Protein AF-A0A354PF46-F1 (afdb_monomer_lite)

Structure (mmCIF, N/CA/C/O backbone):
data_AF-A0A354PF46-F1
#
_entry.id   AF-A0A354PF46-F1
#
loop_
_atom_site.group_PDB
_atom_site.id
_atom_site.type_symbol
_atom_site.label_atom_id
_atom_site.label_alt_id
_atom_site.label_comp_id
_atom_site.label_asym_id
_atom_site.label_entity_id
_atom_site.label_seq_id
_atom_site.pdbx_PDB_ins_code
_atom_site.Cartn_x
_atom_site.Cartn_y
_atom_site.Cartn_z
_atom_site.occupancy
_atom_site.B_iso_or_equiv
_atom_site.auth_seq_id
_atom_site.auth_comp_id
_atom_site.auth_asym_id
_atom_site.auth_atom_id
_atom_site.pdbx_PDB_model_num
ATOM 1 N N . ILE A 1 1 ? -14.383 -5.795 1.150 1.00 62.50 1 ILE A N 1
ATOM 2 C CA . ILE A 1 1 ? -13.633 -5.161 0.032 1.00 62.50 1 ILE A CA 1
ATOM 3 C C . ILE A 1 1 ? -13.837 -6.029 -1.211 1.00 62.50 1 ILE A C 1
ATOM 5 O O . ILE A 1 1 ? -13.994 -7.232 -1.013 1.00 62.50 1 ILE A O 1
ATOM 9 N N . PRO A 1 2 ? -13.935 -5.465 -2.433 1.00 74.88 2 PRO A N 1
ATOM 10 C CA . PRO A 1 2 ? -13.954 -6.249 -3.673 1.00 74.88 2 PRO A CA 1
ATOM 11 C C . PRO A 1 2 ? -12.762 -7.206 -3.740 1.00 74.88 2 PRO A C 1
ATOM 13 O O . PRO A 1 2 ? -11.753 -6.952 -3.087 1.00 74.88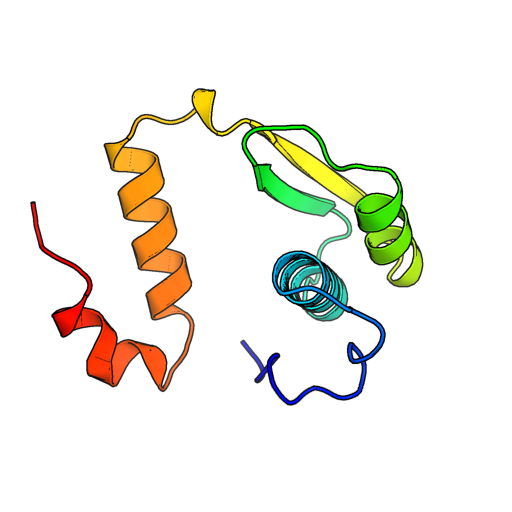 2 PRO A O 1
ATOM 16 N N . ASP A 1 3 ? -12.862 -8.282 -4.514 1.00 84.56 3 ASP A N 1
ATOM 17 C CA . ASP A 1 3 ? -11.689 -9.115 -4.752 1.00 84.56 3 ASP A CA 1
ATOM 18 C C . ASP A 1 3 ? -10.623 -8.299 -5.494 1.00 84.56 3 ASP A C 1
ATOM 20 O O . ASP A 1 3 ? -10.886 -7.703 -6.541 1.00 84.56 3 ASP A O 1
ATOM 24 N N . ILE A 1 4 ? -9.437 -8.217 -4.898 1.00 88.19 4 ILE A N 1
ATOM 25 C CA . ILE A 1 4 ? -8.298 -7.474 -5.431 1.00 88.19 4 ILE A CA 1
ATOM 26 C C . ILE A 1 4 ? -7.328 -8.408 -6.158 1.00 88.19 4 ILE A C 1
ATOM 28 O O . ILE A 1 4 ? -6.516 -7.934 -6.949 1.00 88.19 4 ILE A O 1
ATOM 32 N N . TRP A 1 5 ? -7.405 -9.719 -5.928 1.00 88.81 5 TRP A N 1
ATOM 33 C CA . TRP A 1 5 ? -6.461 -10.708 -6.446 1.00 88.81 5 TRP A CA 1
ATOM 34 C C . TRP A 1 5 ? -6.695 -11.005 -7.922 1.00 88.81 5 TRP A C 1
ATOM 36 O O . TRP A 1 5 ? -5.731 -11.033 -8.674 1.00 88.81 5 TRP A O 1
ATOM 46 N N . ASP A 1 6 ? -7.956 -11.037 -8.353 1.00 89.62 6 ASP A N 1
ATOM 47 C CA . ASP A 1 6 ? -8.333 -11.274 -9.757 1.00 89.62 6 ASP A CA 1
ATOM 48 C C . ASP A 1 6 ? -8.727 -9.988 -10.511 1.00 8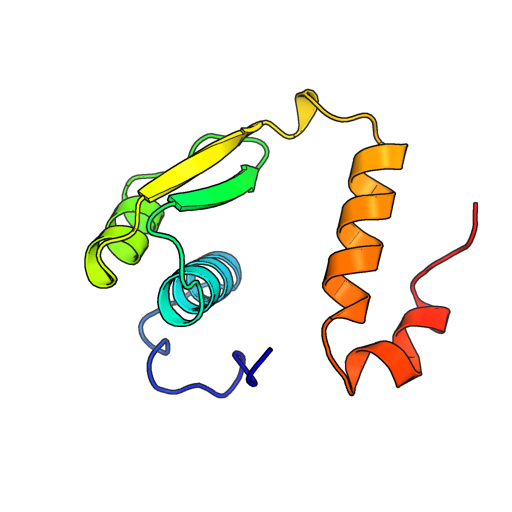9.62 6 ASP A C 1
ATOM 50 O O . ASP A 1 6 ? -9.195 -9.999 -11.654 1.00 89.62 6 ASP A O 1
ATOM 54 N N . ASN A 1 7 ? -8.555 -8.827 -9.874 1.00 91.50 7 ASN A N 1
ATOM 55 C CA . ASN A 1 7 ? -8.946 -7.548 -10.456 1.00 91.50 7 ASN A CA 1
ATOM 56 C C . ASN A 1 7 ? -7.991 -7.079 -11.566 1.00 91.50 7 ASN A C 1
ATOM 58 O O . ASN A 1 7 ? -6.966 -6.447 -11.303 1.00 91.50 7 ASN A O 1
ATOM 62 N N . ARG A 1 8 ? -8.413 -7.261 -12.820 1.00 94.12 8 ARG A N 1
ATOM 63 C CA . ARG A 1 8 ? -7.633 -6.877 -14.009 1.00 94.12 8 ARG A CA 1
ATOM 64 C C . ARG A 1 8 ? -7.235 -5.401 -14.089 1.00 94.12 8 ARG A C 1
ATOM 66 O O . ARG A 1 8 ? -6.278 -5.044 -14.772 1.00 94.12 8 ARG A O 1
ATOM 73 N N . LYS A 1 9 ? -7.941 -4.500 -13.391 1.00 93.75 9 LYS A N 1
ATOM 74 C CA . LYS A 1 9 ? -7.625 -3.057 -13.409 1.00 93.75 9 LYS A CA 1
ATOM 75 C C . LYS A 1 9 ? -6.276 -2.735 -12.762 1.00 93.75 9 LYS A C 1
ATOM 77 O O . LYS A 1 9 ? -5.759 -1.639 -12.982 1.00 93.75 9 LYS A O 1
ATOM 82 N N . ILE A 1 10 ? -5.729 -3.654 -11.964 1.00 95.25 10 ILE A N 1
ATOM 83 C CA . ILE A 1 10 ? -4.469 -3.480 -11.235 1.00 95.25 10 ILE A CA 1
ATOM 84 C C . ILE A 1 10 ? -3.386 -4.494 -11.632 1.00 95.25 10 ILE A C 1
ATOM 86 O O . ILE A 1 10 ? -2.375 -4.583 -10.948 1.00 95.25 10 ILE A O 1
ATOM 90 N N . ASP A 1 11 ? -3.527 -5.176 -12.774 1.00 95.88 11 ASP A N 1
ATOM 91 C CA . ASP A 1 11 ? -2.540 -6.161 -13.268 1.00 95.88 11 ASP A CA 1
ATOM 92 C C . ASP A 1 11 ? -1.201 -5.552 -13.704 1.00 95.88 11 ASP A C 1
ATOM 94 O O . ASP A 1 11 ? -0.236 -6.262 -13.956 1.00 95.88 11 ASP A O 1
ATOM 98 N N . PHE A 1 12 ? -1.109 -4.223 -13.764 1.00 95.50 12 PHE A N 1
ATOM 99 C CA . PHE A 1 12 ? 0.174 -3.544 -13.941 1.00 95.50 12 PHE A CA 1
ATOM 100 C C . PHE A 1 12 ? 1.077 -3.637 -12.699 1.00 95.50 12 PHE A C 1
ATOM 102 O O . PHE A 1 12 ? 2.247 -3.274 -12.785 1.00 95.50 12 PHE A O 1
ATOM 109 N N . ALA A 1 13 ? 0.529 -4.018 -11.540 1.00 96.00 13 ALA A N 1
ATOM 110 C CA . ALA A 1 13 ? 1.303 -4.252 -10.332 1.00 96.00 13 ALA A CA 1
ATOM 111 C C . ALA A 1 13 ? 2.054 -5.581 -10.451 1.00 96.00 13 ALA A C 1
ATOM 113 O O . ALA A 1 13 ? 1.457 -6.613 -10.746 1.00 96.00 13 ALA A O 1
ATOM 114 N N . THR A 1 14 ? 3.357 -5.544 -10.198 1.00 94.06 14 THR A N 1
ATOM 115 C CA . THR A 1 14 ? 4.256 -6.691 -10.392 1.00 94.06 14 THR A CA 1
ATOM 116 C C . THR A 1 14 ? 4.584 -7.420 -9.095 1.00 94.06 14 THR A C 1
ATOM 118 O O . THR A 1 14 ? 4.996 -8.577 -9.128 1.00 94.06 14 THR A O 1
ATOM 121 N N . THR A 1 15 ? 4.364 -6.767 -7.951 1.00 95.44 15 THR A N 1
ATOM 122 C CA . THR A 1 15 ? 4.567 -7.349 -6.620 1.00 95.44 15 THR A CA 1
ATOM 123 C C . THR A 1 15 ? 3.286 -7.336 -5.791 1.00 95.44 15 THR A C 1
ATOM 125 O O . THR A 1 15 ? 2.321 -6.622 -6.091 1.00 95.44 15 THR A O 1
ATOM 128 N N . LEU A 1 16 ? 3.289 -8.115 -4.707 1.00 92.81 16 LEU A N 1
ATOM 129 C CA . LEU A 1 16 ? 2.193 -8.156 -3.743 1.00 92.81 16 LEU A CA 1
ATOM 130 C C . LEU A 1 16 ? 1.911 -6.763 -3.160 1.00 92.81 16 LEU A C 1
ATOM 132 O O . LEU A 1 16 ? 0.765 -6.321 -3.111 1.00 92.81 16 LEU A O 1
ATOM 136 N N . GLU A 1 17 ? 2.964 -6.054 -2.761 1.00 93.19 17 GLU A N 1
ATOM 137 C CA . GLU A 1 17 ? 2.901 -4.717 -2.172 1.00 93.19 17 GLU A CA 1
ATOM 138 C C . GLU A 1 17 ? 2.330 -3.710 -3.169 1.00 93.19 17 GLU A C 1
ATOM 140 O O . GLU A 1 17 ? 1.436 -2.935 -2.830 1.00 93.19 17 GLU A O 1
ATOM 145 N N . GLU A 1 18 ? 2.796 -3.745 -4.422 1.00 95.88 18 GLU A N 1
ATOM 146 C CA . GLU A 1 18 ? 2.269 -2.891 -5.484 1.00 95.88 18 GLU A CA 1
ATOM 147 C C . GLU A 1 18 ? 0.779 -3.144 -5.720 1.00 95.88 18 GLU A C 1
ATOM 149 O O . GLU A 1 18 ? 0.014 -2.188 -5.879 1.00 95.88 18 GLU A O 1
ATOM 154 N N . ARG A 1 19 ? 0.349 -4.414 -5.691 1.00 96.12 19 ARG A N 1
ATOM 155 C CA . ARG A 1 19 ? -1.054 -4.789 -5.888 1.00 96.12 19 ARG A CA 1
ATOM 156 C C . ARG A 1 19 ? -1.919 -4.307 -4.730 1.00 96.12 19 ARG A C 1
ATOM 158 O O . ARG A 1 19 ? -2.976 -3.724 -4.970 1.00 96.12 19 ARG A O 1
ATOM 165 N N . LEU A 1 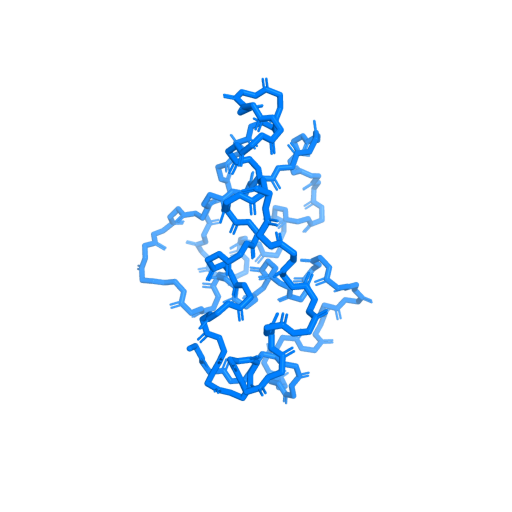20 ? -1.452 -4.461 -3.490 1.00 93.50 20 LEU A N 1
ATOM 166 C CA . LEU A 1 20 ? -2.128 -3.940 -2.298 1.00 93.50 20 LEU A CA 1
ATOM 167 C C . LEU A 1 20 ? -2.254 -2.411 -2.340 1.00 93.50 20 LEU A C 1
ATOM 169 O O . LEU A 1 20 ? -3.335 -1.875 -2.092 1.00 93.50 20 LEU A O 1
ATOM 173 N N . ILE A 1 21 ? -1.188 -1.702 -2.716 1.00 95.69 21 ILE A N 1
ATOM 174 C CA . ILE A 1 21 ? -1.198 -0.239 -2.843 1.00 95.69 21 ILE A CA 1
ATOM 175 C C . ILE A 1 21 ? -2.156 0.200 -3.952 1.00 95.69 21 ILE A C 1
ATOM 177 O O . ILE A 1 21 ? -2.961 1.110 -3.744 1.00 95.69 21 ILE A O 1
ATOM 181 N N . ALA A 1 22 ? -2.105 -0.444 -5.120 1.00 96.75 22 ALA A N 1
ATOM 182 C CA . ALA A 1 22 ? -2.993 -0.143 -6.236 1.00 96.75 22 ALA A CA 1
ATOM 183 C C . ALA A 1 22 ? -4.461 -0.388 -5.865 1.00 96.75 22 ALA A C 1
ATOM 185 O O . ALA A 1 22 ? -5.310 0.461 -6.136 1.00 96.75 22 ALA A O 1
ATOM 186 N N . ALA A 1 23 ? -4.757 -1.498 -5.189 1.00 94.69 23 ALA A N 1
ATOM 187 C CA . ALA A 1 23 ? -6.091 -1.820 -4.705 1.00 94.69 23 ALA A CA 1
ATOM 188 C C . ALA A 1 23 ? -6.601 -0.804 -3.673 1.00 94.69 23 ALA A C 1
ATOM 190 O O . ALA A 1 23 ? -7.726 -0.312 -3.7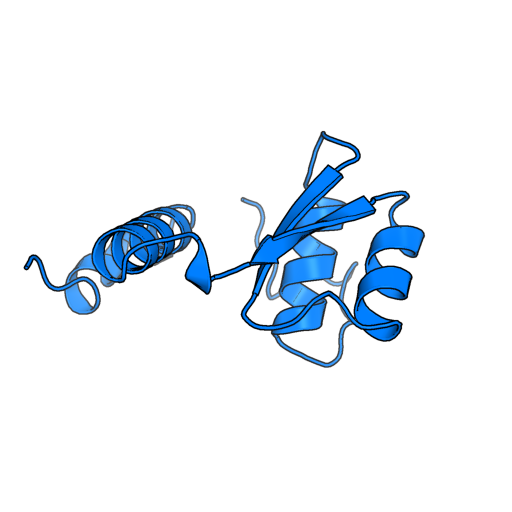95 1.00 94.69 23 ALA A O 1
ATOM 191 N N . ALA A 1 24 ? -5.770 -0.441 -2.690 1.00 93.75 24 ALA A N 1
ATOM 192 C CA . ALA A 1 24 ? -6.100 0.588 -1.708 1.00 93.75 24 ALA A CA 1
ATOM 193 C C . ALA A 1 24 ? -6.400 1.927 -2.397 1.00 93.75 24 ALA A C 1
ATOM 195 O O . ALA A 1 24 ? -7.400 2.577 -2.094 1.00 93.75 24 ALA A O 1
ATOM 196 N N . CYS A 1 25 ? -5.589 2.310 -3.385 1.00 95.81 25 CYS A N 1
ATOM 197 C CA . CYS A 1 25 ? -5.801 3.529 -4.155 1.00 95.81 25 CYS A CA 1
ATOM 198 C C . CYS A 1 25 ? -7.079 3.486 -5.008 1.00 95.81 25 CYS A C 1
ATOM 200 O O . CYS A 1 25 ? -7.798 4.483 -5.072 1.00 95.81 25 CYS A O 1
ATOM 202 N N . LEU A 1 26 ? -7.372 2.348 -5.643 1.00 95.38 26 LEU A N 1
ATOM 203 C CA . LEU A 1 26 ? -8.545 2.155 -6.497 1.00 95.38 26 LEU A CA 1
ATOM 204 C C . LEU A 1 26 ? -9.857 2.200 -5.701 1.00 95.38 26 LEU A C 1
ATOM 206 O O . LEU A 1 26 ? -10.849 2.744 -6.184 1.00 95.38 26 LEU A O 1
ATOM 210 N N . HIS A 1 27 ? -9.875 1.616 -4.502 1.00 92.12 27 HIS A N 1
ATOM 211 C CA . HIS A 1 27 ? -11.100 1.441 -3.717 1.00 92.12 27 HIS A CA 1
ATOM 212 C C . HIS A 1 27 ? -11.294 2.482 -2.611 1.00 92.12 27 HIS A C 1
ATOM 214 O O . HIS A 1 27 ? -12.402 2.610 -2.084 1.00 92.12 27 HIS A O 1
ATOM 220 N N . SER A 1 28 ? -10.257 3.240 -2.250 1.00 90.94 28 SER A N 1
ATOM 221 C CA . SER A 1 28 ? -10.382 4.283 -1.235 1.00 90.94 28 SER A CA 1
ATOM 222 C C . SER A 1 28 ? -11.215 5.463 -1.728 1.00 90.94 28 SER A C 1
ATOM 224 O O . SER A 1 28 ? -10.998 6.011 -2.814 1.00 90.94 28 SER A O 1
ATOM 226 N N . ARG A 1 29 ? -12.130 5.918 -0.869 1.00 91.38 29 ARG A N 1
ATOM 227 C CA . ARG A 1 29 ? -12.909 7.145 -1.079 1.00 91.38 29 ARG A CA 1
ATOM 228 C C . ARG A 1 29 ? -12.066 8.399 -0.842 1.00 91.38 29 ARG A C 1
ATOM 230 O O . ARG A 1 29 ? -12.208 9.374 -1.570 1.00 91.38 29 ARG A O 1
ATOM 237 N N . GLY A 1 30 ? -11.163 8.361 0.138 1.00 93.81 30 GLY A N 1
ATOM 238 C CA . GLY A 1 30 ? -10.318 9.497 0.509 1.00 93.81 30 GLY A CA 1
ATOM 239 C C . GLY A 1 30 ? -9.120 9.686 -0.430 1.00 93.81 30 GLY A C 1
ATOM 240 O O . GLY A 1 30 ? -8.684 8.728 -1.074 1.00 93.81 30 GLY A O 1
ATOM 241 N N . PRO A 1 31 ? -8.563 10.905 -0.533 1.00 96.38 31 PRO A N 1
ATOM 242 C CA . PRO A 1 31 ? -7.373 11.173 -1.346 1.00 96.38 31 PRO A CA 1
ATOM 243 C C . PRO A 1 31 ? -6.084 10.635 -0.709 1.00 96.38 31 PRO A C 1
ATOM 245 O O . PRO A 1 31 ? -5.105 10.393 -1.411 1.00 96.38 31 PRO A O 1
ATOM 248 N N . GLN A 1 32 ? -6.077 10.441 0.608 1.00 97.44 32 GLN A N 1
ATOM 249 C CA . GLN A 1 32 ? -4.925 9.978 1.374 1.00 97.44 32 GLN A CA 1
ATOM 250 C C . GLN A 1 32 ? -5.058 8.491 1.702 1.00 97.44 32 GLN A C 1
ATOM 252 O O . GLN A 1 32 ? -6.133 8.023 2.078 1.00 97.44 32 GLN A O 1
ATOM 257 N N . ILE A 1 33 ? -3.956 7.760 1.563 1.00 95.94 33 ILE A N 1
ATOM 258 C CA . ILE A 1 33 ? -3.835 6.342 1.898 1.00 95.94 33 ILE A CA 1
ATOM 259 C C . ILE A 1 33 ? -2.745 6.221 2.954 1.00 95.94 33 ILE A C 1
ATOM 261 O O . ILE A 1 33 ? -1.580 6.503 2.671 1.00 95.94 33 ILE A O 1
ATOM 265 N N . ALA A 1 34 ? -3.120 5.814 4.164 1.00 93.88 34 ALA A N 1
ATOM 266 C CA . ALA A 1 34 ? -2.149 5.467 5.190 1.00 93.88 34 ALA A CA 1
ATOM 267 C C . ALA A 1 34 ? -1.404 4.195 4.766 1.00 93.88 34 ALA A C 1
ATOM 269 O O . ALA A 1 34 ? -2.026 3.188 4.425 1.00 93.88 34 ALA A O 1
ATOM 270 N N . LEU A 1 35 ? -0.077 4.256 4.773 1.00 93.94 35 LEU A N 1
ATOM 271 C CA . LEU A 1 35 ? 0.800 3.144 4.449 1.00 93.94 35 LEU A CA 1
ATOM 272 C C . LEU A 1 35 ? 1.684 2.856 5.658 1.00 93.94 35 LEU A C 1
ATOM 274 O O . LEU A 1 35 ? 2.629 3.599 5.926 1.00 93.94 35 LEU A O 1
ATOM 278 N N . LEU A 1 36 ? 1.359 1.777 6.367 1.00 91.94 36 LEU A N 1
ATOM 279 C CA . LEU A 1 36 ? 2.176 1.260 7.454 1.00 91.94 36 LEU A CA 1
ATOM 280 C C . LEU A 1 36 ? 3.356 0.476 6.871 1.00 91.94 36 LEU A C 1
ATOM 282 O O . LEU A 1 36 ? 3.155 -0.558 6.235 1.00 91.94 36 LEU A O 1
ATOM 286 N N . SER A 1 37 ? 4.576 0.968 7.068 1.00 90.75 37 SER A N 1
ATOM 287 C CA . SER A 1 37 ? 5.793 0.308 6.580 1.00 90.75 37 SER A CA 1
ATOM 288 C C . SER A 1 37 ? 7.016 0.682 7.416 1.00 90.75 37 SER A C 1
ATOM 290 O O . SER A 1 37 ? 7.056 1.735 8.056 1.00 90.75 37 SER A O 1
ATOM 292 N N . SER A 1 38 ? 8.041 -0.174 7.402 1.00 90.94 38 SER A N 1
ATOM 293 C CA . SER A 1 38 ? 9.320 0.086 8.081 1.00 90.94 38 SER A CA 1
ATOM 294 C C . SER A 1 38 ? 10.078 1.271 7.474 1.00 90.94 38 SER A C 1
ATOM 296 O 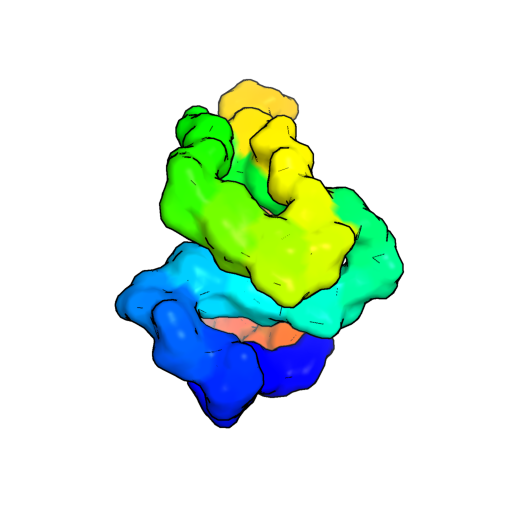O . SER A 1 38 ? 10.694 2.047 8.197 1.00 90.94 38 SER A O 1
ATOM 298 N N . LEU A 1 39 ? 9.992 1.440 6.153 1.00 92.62 39 LEU A N 1
ATOM 299 C CA . LEU A 1 39 ? 10.631 2.515 5.396 1.00 92.62 39 LEU A CA 1
ATOM 300 C C . LEU A 1 39 ? 9.593 3.359 4.644 1.00 92.62 39 LEU A C 1
ATOM 302 O O . LEU A 1 39 ? 8.532 2.837 4.285 1.00 92.62 39 LEU A O 1
ATOM 306 N N . PRO A 1 40 ? 9.883 4.645 4.373 1.00 93.38 40 PRO A N 1
ATOM 307 C CA . PRO A 1 40 ? 8.988 5.508 3.609 1.00 93.38 40 PRO A CA 1
ATOM 308 C C . PRO A 1 40 ? 8.786 5.010 2.166 1.00 93.38 40 PRO A C 1
ATOM 310 O O . PRO A 1 40 ? 9.670 4.363 1.597 1.00 93.38 40 PRO A O 1
ATOM 313 N N . PRO A 1 41 ? 7.646 5.335 1.521 1.00 94.12 41 PRO A N 1
ATOM 314 C CA . PRO A 1 41 ? 7.320 4.838 0.191 1.00 94.12 41 PRO A CA 1
ATOM 315 C C . PRO A 1 41 ? 8.299 5.337 -0.878 1.00 94.12 41 PRO A C 1
ATOM 317 O O . PRO A 1 41 ? 8.435 6.540 -1.148 1.00 94.12 41 PRO A O 1
ATOM 320 N N . GLY A 1 42 ? 8.921 4.379 -1.565 1.00 95.31 42 GLY A N 1
ATOM 321 C CA . GLY A 1 42 ? 9.802 4.627 -2.701 1.00 95.31 42 GLY A CA 1
ATOM 322 C C . GLY A 1 42 ? 9.101 5.286 -3.897 1.00 95.31 42 GLY A C 1
ATOM 323 O O . GLY A 1 42 ? 7.881 5.475 -3.942 1.00 95.31 42 GLY A O 1
ATOM 324 N N . ALA A 1 43 ? 9.887 5.659 -4.910 1.00 95.75 43 ALA A N 1
ATOM 325 C CA . ALA A 1 43 ? 9.371 6.331 -6.106 1.00 95.75 43 ALA A CA 1
ATOM 326 C C . ALA A 1 43 ? 8.360 5.474 -6.893 1.00 95.75 43 ALA A C 1
ATOM 328 O O . ALA A 1 43 ? 7.389 6.024 -7.417 1.00 95.75 43 ALA A O 1
ATOM 329 N N . ALA A 1 44 ? 8.558 4.151 -6.942 1.00 94.75 44 ALA A N 1
ATOM 330 C CA . ALA A 1 44 ? 7.656 3.209 -7.607 1.00 94.75 44 ALA A CA 1
ATOM 331 C C . ALA A 1 44 ? 6.245 3.248 -6.994 1.00 94.75 44 ALA A C 1
ATOM 333 O O . ALA A 1 44 ? 5.272 3.537 -7.688 1.00 94.75 44 ALA A O 1
ATOM 334 N N . TRP A 1 45 ? 6.141 3.103 -5.672 1.00 96.88 45 TRP A N 1
ATOM 335 C CA . TRP A 1 45 ? 4.865 3.140 -4.951 1.00 96.88 45 TRP A CA 1
ATOM 336 C C . TRP A 1 45 ? 4.164 4.494 -5.070 1.00 96.88 45 TRP A C 1
ATOM 338 O O . TRP A 1 45 ? 2.959 4.567 -5.317 1.00 96.88 45 TRP A O 1
ATOM 348 N N . ARG A 1 46 ? 4.925 5.594 -4.995 1.00 96.88 46 ARG A N 1
ATOM 349 C CA . ARG A 1 46 ? 4.377 6.937 -5.239 1.00 96.88 46 ARG A CA 1
ATOM 350 C C . ARG A 1 46 ? 3.847 7.094 -6.667 1.00 96.88 46 ARG A C 1
ATOM 352 O O . ARG A 1 46 ? 2.846 7.777 -6.862 1.00 96.88 46 ARG A O 1
ATOM 359 N N . ARG A 1 47 ? 4.471 6.463 -7.668 1.00 97.19 47 ARG A N 1
ATOM 360 C CA . ARG A 1 47 ? 3.983 6.468 -9.059 1.00 97.19 47 ARG A CA 1
ATOM 361 C C . ARG A 1 47 ? 2.646 5.734 -9.190 1.00 97.19 47 ARG A C 1
ATOM 363 O O . ARG A 1 47 ? 1.760 6.245 -9.871 1.00 97.19 47 ARG A O 1
ATOM 370 N N . ILE A 1 48 ? 2.478 4.610 -8.493 1.00 97.56 48 ILE A N 1
ATOM 371 C CA . ILE A 1 48 ? 1.200 3.883 -8.434 1.00 97.56 48 ILE A CA 1
ATOM 372 C C . ILE A 1 48 ? 0.107 4.783 -7.853 1.00 97.56 48 ILE A C 1
ATOM 374 O O . ILE A 1 48 ? -0.929 4.970 -8.485 1.00 97.56 48 ILE A O 1
ATOM 378 N N . ALA A 1 49 ? 0.349 5.413 -6.701 1.00 97.56 49 ALA A N 1
ATOM 379 C CA . ALA A 1 49 ? -0.640 6.287 -6.068 1.00 97.56 49 ALA A CA 1
ATOM 380 C C . ALA A 1 49 ? -1.044 7.478 -6.958 1.00 97.56 49 ALA A C 1
ATOM 382 O O . ALA A 1 49 ? -2.230 7.798 -7.079 1.00 97.56 49 ALA A O 1
ATOM 383 N N . ARG A 1 50 ? -0.078 8.080 -7.670 1.00 97.31 50 ARG A N 1
ATOM 384 C CA . ARG A 1 50 ? -0.343 9.164 -8.633 1.00 97.31 50 ARG A CA 1
ATOM 385 C C . ARG A 1 50 ? -1.279 8.740 -9.764 1.00 97.31 50 ARG A C 1
ATOM 387 O O . ARG A 1 50 ? -2.119 9.546 -10.155 1.00 97.31 50 ARG A O 1
ATOM 394 N N . ARG A 1 51 ? -1.202 7.491 -10.247 1.00 96.69 51 ARG A N 1
ATOM 395 C CA . ARG A 1 51 ? -2.116 6.961 -11.281 1.00 96.69 51 ARG A CA 1
ATOM 396 C C . ARG A 1 51 ? -3.588 7.071 -10.866 1.00 96.69 51 ARG A C 1
ATOM 398 O O . ARG A 1 51 ? -4.446 7.277 -11.716 1.00 96.69 51 ARG A O 1
ATOM 405 N N . PHE A 1 52 ? -3.867 6.985 -9.566 1.00 96.69 52 PHE A N 1
ATOM 406 C CA . PHE A 1 52 ? -5.213 7.077 -8.994 1.00 96.69 52 PHE A CA 1
ATOM 407 C C . PHE A 1 52 ? -5.512 8.428 -8.333 1.00 96.69 52 PHE A C 1
ATOM 409 O O . PHE A 1 52 ? -6.532 8.557 -7.657 1.00 96.69 52 PHE A O 1
ATOM 416 N N . LYS A 1 53 ? -4.640 9.435 -8.504 1.00 97.50 53 LYS A N 1
ATOM 417 C CA . LYS A 1 53 ? -4.748 10.749 -7.842 1.00 97.50 53 LYS A CA 1
ATOM 418 C C . LYS A 1 53 ? -4.808 10.632 -6.309 1.00 97.50 53 LYS A C 1
ATOM 420 O O . LYS A 1 53 ? -5.583 11.324 -5.653 1.00 97.50 53 LYS A O 1
ATOM 425 N N . LYS A 1 54 ? -4.009 9.721 -5.745 1.00 97.88 54 LYS A N 1
ATOM 426 C CA . LYS A 1 54 ? -3.899 9.484 -4.301 1.00 97.88 54 LYS A CA 1
ATOM 427 C C . LYS A 1 54 ? -2.529 9.892 -3.765 1.00 97.88 54 LYS A C 1
ATOM 429 O O . LYS A 1 54 ? -1.537 9.909 -4.496 1.00 97.88 54 LYS A O 1
ATOM 434 N N . HIS A 1 55 ? -2.477 10.151 -2.463 1.00 97.25 55 HIS A N 1
ATOM 435 C CA . HIS A 1 55 ? -1.262 10.450 -1.712 1.00 97.25 55 HIS A CA 1
ATOM 436 C C . HIS A 1 55 ? -1.007 9.359 -0.673 1.00 97.25 55 HIS A C 1
ATOM 438 O O . HIS A 1 55 ? -1.884 9.058 0.134 1.00 97.25 55 HIS A O 1
ATOM 444 N N . LEU A 1 56 ? 0.195 8.778 -0.685 1.00 97.38 56 LEU A N 1
ATOM 445 C CA . LEU A 1 56 ? 0.624 7.843 0.355 1.00 97.38 56 LEU A CA 1
ATOM 446 C C . LEU A 1 56 ? 1.133 8.633 1.556 1.00 97.38 56 LEU A C 1
ATOM 448 O O . LEU A 1 56 ? 2.053 9.440 1.413 1.00 97.38 56 LEU A O 1
ATOM 452 N N . ILE A 1 57 ? 0.546 8.383 2.719 1.00 96.62 57 ILE A N 1
ATOM 453 C CA . ILE A 1 57 ? 0.986 8.926 4.000 1.00 96.62 57 ILE A CA 1
ATOM 454 C C . ILE A 1 57 ? 1.745 7.815 4.708 1.00 96.62 57 ILE A C 1
ATOM 456 O O . ILE A 1 57 ? 1.160 6.790 5.054 1.00 96.62 57 ILE A O 1
ATOM 460 N N . HIS A 1 58 ? 3.056 7.991 4.865 1.00 95.56 58 HIS A N 1
ATOM 461 C CA . HIS A 1 58 ? 3.874 7.011 5.570 1.00 95.56 58 HIS A CA 1
ATOM 462 C C . HIS A 1 58 ? 3.539 7.045 7.053 1.00 95.56 58 HIS A C 1
ATOM 464 O O . HIS A 1 58 ? 3.626 8.087 7.697 1.00 95.56 58 HIS A O 1
ATOM 470 N N . VAL A 1 59 ? 3.158 5.886 7.566 1.00 93.56 59 VAL A N 1
ATOM 471 C CA . VAL A 1 59 ? 2.968 5.636 8.983 1.00 93.56 59 VAL A CA 1
ATOM 472 C C . VAL A 1 59 ? 4.093 4.681 9.389 1.00 93.56 59 VAL A C 1
ATOM 474 O O . VAL A 1 59 ? 4.108 3.537 8.929 1.00 93.56 59 VAL A O 1
ATOM 477 N N . PRO A 1 60 ? 5.091 5.130 10.162 1.00 91.75 60 PRO A N 1
ATOM 478 C CA . PRO A 1 60 ? 6.242 4.296 10.458 1.00 91.75 60 PRO A CA 1
ATOM 479 C C . PRO A 1 60 ? 5.879 3.231 11.497 1.00 91.75 60 PRO A C 1
ATOM 481 O O . PRO A 1 60 ? 5.244 3.504 12.515 1.00 91.75 60 PRO A O 1
ATOM 484 N N . MET A 1 61 ? 6.277 1.989 11.221 1.00 87.75 61 MET A N 1
ATOM 485 C CA . MET A 1 61 ? 5.883 0.826 12.026 1.00 87.75 61 MET A CA 1
ATOM 486 C C . MET A 1 61 ? 6.407 0.883 13.467 1.00 87.75 61 MET A C 1
ATOM 488 O O . MET A 1 61 ? 5.732 0.427 14.379 1.00 87.75 61 MET A O 1
ATOM 492 N N . ASN A 1 62 ? 7.551 1.536 13.681 1.00 87.88 62 ASN A N 1
ATOM 493 C CA . ASN A 1 62 ? 8.138 1.767 15.004 1.00 87.88 62 ASN A CA 1
ATOM 494 C C . ASN A 1 62 ? 7.320 2.707 15.913 1.00 87.88 62 ASN A C 1
ATOM 496 O O . ASN A 1 62 ? 7.676 2.881 17.072 1.00 87.88 62 ASN A O 1
ATOM 500 N N . SER A 1 63 ? 6.261 3.339 15.398 1.00 87.12 63 SER A N 1
ATOM 501 C CA . SER A 1 63 ? 5.340 4.154 16.202 1.00 87.12 63 SER A CA 1
ATOM 502 C C . SER A 1 63 ? 4.258 3.326 16.898 1.00 87.12 63 SER A C 1
ATOM 504 O O . SER A 1 63 ? 3.413 3.894 17.585 1.00 87.12 63 SER A O 1
ATOM 506 N N . PHE A 1 64 ? 4.262 2.005 16.708 1.00 87.44 64 PHE A N 1
ATOM 507 C CA . PHE A 1 64 ? 3.302 1.071 17.284 1.00 87.44 64 PHE A CA 1
ATOM 508 C C . PHE A 1 64 ? 4.040 0.014 18.102 1.00 87.44 64 PHE A C 1
ATOM 510 O O . PHE A 1 64 ? 5.137 -0.401 17.726 1.00 87.44 64 PHE A O 1
ATOM 517 N N . SER A 1 65 ? 3.430 -0.442 19.198 1.00 89.44 65 SER A N 1
ATOM 518 C CA . SER A 1 65 ? 3.907 -1.631 19.908 1.00 89.44 65 SER A CA 1
ATOM 519 C C . SER A 1 65 ? 3.679 -2.890 19.072 1.00 89.44 65 SER A C 1
ATOM 521 O O . SER A 1 65 ? 2.822 -2.922 18.180 1.00 89.44 65 SER A O 1
ATOM 523 N N . ASP A 1 66 ? 4.405 -3.958 19.391 1.00 85.69 66 ASP A N 1
ATOM 524 C CA . ASP A 1 66 ? 4.218 -5.252 18.735 1.00 85.69 66 ASP A CA 1
ATOM 525 C C . ASP A 1 66 ? 2.784 -5.777 18.921 1.00 85.69 66 ASP A C 1
ATOM 527 O O . ASP A 1 66 ? 2.201 -6.317 17.974 1.00 85.69 66 ASP A O 1
ATOM 531 N N . GLU A 1 67 ? 2.154 -5.539 20.083 1.00 88.12 67 GLU A N 1
ATOM 532 C CA . GLU A 1 67 ? 0.742 -5.888 20.275 1.00 88.12 67 GLU A CA 1
ATOM 533 C C . GLU A 1 67 ? -0.171 -5.083 19.344 1.00 88.12 67 GLU A C 1
ATOM 535 O O . GLU A 1 67 ? -1.081 -5.645 18.732 1.00 88.12 67 GLU A O 1
ATOM 540 N N . GLN A 1 68 ? 0.069 -3.777 19.187 1.00 87.06 68 GLN A N 1
ATOM 541 C CA . GLN A 1 68 ? -0.725 -2.927 18.295 1.00 87.06 68 GLN A CA 1
ATOM 542 C C . GLN A 1 68 ? -0.584 -3.353 16.830 1.00 87.06 68 GLN A C 1
ATOM 544 O O . GLN A 1 68 ? -1.582 -3.421 16.106 1.00 87.06 68 GLN A O 1
ATOM 549 N N . ILE A 1 69 ? 0.632 -3.690 16.391 1.00 84.56 69 ILE A N 1
ATOM 550 C CA . ILE A 1 69 ? 0.883 -4.222 15.046 1.00 84.56 69 ILE A CA 1
ATOM 551 C C . ILE A 1 69 ? 0.120 -5.534 14.857 1.00 84.56 69 ILE A C 1
ATOM 553 O O . ILE A 1 69 ? -0.534 -5.731 13.828 1.00 84.56 69 ILE A O 1
ATOM 557 N N . GLN A 1 70 ? 0.149 -6.419 15.854 1.00 83.12 70 GLN A N 1
ATOM 558 C CA . GLN A 1 70 ? -0.552 -7.694 15.784 1.00 83.12 70 GLN A CA 1
ATOM 559 C C . GLN A 1 70 ? -2.074 -7.509 15.693 1.00 83.12 70 GLN A C 1
ATOM 561 O O . GLN A 1 70 ? -2.714 -8.132 14.843 1.00 83.12 70 GLN A O 1
ATOM 566 N N . GLN A 1 71 ? -2.652 -6.597 16.478 1.00 82.88 71 GLN A N 1
ATOM 567 C CA . GLN A 1 71 ? -4.075 -6.248 16.390 1.00 82.88 71 GLN A CA 1
ATOM 568 C C . GLN A 1 71 ? -4.442 -5.684 15.006 1.00 82.88 71 GLN A C 1
ATOM 570 O O . GLN A 1 71 ? -5.449 -6.082 14.415 1.00 82.88 71 GLN A O 1
ATOM 575 N N . LEU A 1 72 ? -3.603 -4.814 14.430 1.00 81.50 72 LEU A N 1
ATOM 576 C CA . LEU A 1 72 ? -3.833 -4.266 13.089 1.00 81.50 72 LEU A CA 1
ATOM 577 C C . LEU A 1 72 ? -3.837 -5.356 12.011 1.00 81.50 72 LEU A C 1
ATOM 579 O O . LEU A 1 72 ? -4.680 -5.314 11.109 1.00 81.50 72 LEU A O 1
ATOM 583 N N . ARG A 1 73 ? -2.948 -6.353 12.102 1.00 78.44 73 ARG A N 1
ATOM 584 C CA . ARG A 1 73 ? -2.918 -7.491 11.165 1.00 78.44 73 ARG A CA 1
ATOM 585 C C . ARG A 1 73 ? -4.212 -8.300 11.222 1.00 78.44 73 ARG A C 1
ATOM 587 O O . ARG A 1 73 ? -4.762 -8.629 10.173 1.00 78.44 73 ARG A O 1
ATOM 594 N N . VAL A 1 74 ? -4.726 -8.557 12.424 1.00 74.25 74 VAL A N 1
ATOM 595 C CA . VAL A 1 74 ? -5.983 -9.291 12.636 1.00 74.25 74 VAL A CA 1
ATOM 596 C C . VAL A 1 74 ? -7.161 -8.580 11.966 1.00 74.25 74 VAL A C 1
ATOM 598 O O . VAL A 1 74 ? -7.899 -9.199 11.200 1.00 74.25 74 VAL A O 1
ATOM 601 N N . VAL A 1 75 ? -7.304 -7.267 12.170 1.00 69.88 75 VAL A N 1
ATOM 602 C CA . VAL A 1 75 ? -8.395 -6.484 11.560 1.00 69.88 75 VAL A CA 1
ATOM 603 C C . VAL A 1 75 ? -8.358 -6.553 10.027 1.00 69.88 75 VAL A C 1
ATOM 605 O O . VAL A 1 75 ? -9.400 -6.721 9.389 1.00 69.88 75 VAL A O 1
ATOM 608 N N . HIS A 1 76 ? -7.170 -6.468 9.419 1.00 67.44 76 HIS A N 1
ATOM 609 C CA . HIS A 1 76 ? -7.021 -6.542 7.962 1.00 67.44 76 HIS A CA 1
ATOM 610 C C . HIS A 1 76 ? -7.401 -7.918 7.403 1.00 67.44 76 HIS A C 1
ATOM 612 O O . HIS A 1 76 ? -8.128 -7.990 6.410 1.00 67.44 76 HIS A O 1
ATOM 618 N N . VAL A 1 77 ? -6.961 -8.996 8.059 1.00 65.81 77 VAL A N 1
ATOM 619 C CA . VAL A 1 77 ? -7.290 -10.383 7.689 1.00 65.81 77 VAL A CA 1
ATOM 620 C C . VAL A 1 77 ? -8.807 -10.601 7.716 1.00 65.81 77 VAL A C 1
ATOM 622 O O . VAL A 1 77 ? -9.380 -11.148 6.776 1.00 65.81 77 VAL A O 1
ATOM 625 N N . LEU A 1 78 ? -9.497 -10.083 8.733 1.00 56.66 78 LEU A N 1
ATOM 626 C CA . LEU A 1 78 ? -10.937 -10.295 8.913 1.00 56.66 78 LEU A CA 1
ATOM 627 C C . LEU A 1 78 ? -11.835 -9.463 7.973 1.00 56.66 78 LEU A C 1
ATOM 629 O O . LEU A 1 78 ? -13.053 -9.672 7.921 1.00 56.66 78 LEU A O 1
ATOM 633 N N . ASN A 1 79 ? -11.272 -8.547 7.182 1.00 62.81 79 ASN A N 1
ATOM 634 C CA . ASN A 1 79 ? -12.038 -7.727 6.238 1.00 62.81 79 ASN A CA 1
ATOM 635 C C . ASN A 1 79 ? -12.511 -8.520 4.993 1.00 62.81 79 ASN A C 1
ATOM 637 O O . ASN A 1 79 ? -13.480 -8.144 4.324 1.00 62.81 79 ASN A O 1
ATOM 641 N N . GLY A 1 80 ? -11.873 -9.654 4.684 1.00 64.38 80 GLY A N 1
ATOM 642 C CA . GLY A 1 80 ? -12.308 -10.570 3.626 1.00 64.38 80 GLY A CA 1
ATOM 643 C C . GLY A 1 80 ? -13.422 -11.510 4.101 1.00 64.38 80 GLY A C 1
ATOM 644 O O . GLY A 1 80 ? -13.253 -12.209 5.094 1.00 64.38 80 GLY A O 1
ATOM 645 N N . LYS A 1 81 ? -14.560 -11.574 3.388 1.00 66.69 81 LYS A N 1
ATOM 646 C CA . LYS A 1 81 ? -15.703 -12.436 3.776 1.00 66.69 81 LYS A CA 1
ATOM 647 C C . LYS A 1 81 ? -15.319 -13.921 3.835 1.00 66.69 81 LYS A C 1
ATOM 649 O O . LYS A 1 81 ? -15.711 -14.593 4.777 1.00 66.69 81 LYS A O 1
ATOM 654 N N . HIS A 1 82 ? -14.538 -14.383 2.857 1.00 71.25 82 HIS A N 1
ATOM 655 C CA . HIS A 1 82 ? -13.990 -15.740 2.805 1.00 71.25 82 HIS A CA 1
ATOM 656 C C . HIS A 1 82 ? -12.849 -15.937 3.810 1.00 71.25 82 HIS A C 1
ATOM 658 O O . HIS A 1 82 ? -12.775 -16.959 4.468 1.00 71.25 82 HIS A O 1
ATOM 664 N N . VAL A 1 83 ? -12.005 -14.921 4.007 1.00 69.81 83 VAL A N 1
ATOM 665 C CA . VAL A 1 83 ? -10.862 -15.004 4.928 1.00 69.81 83 VAL A CA 1
ATOM 666 C C . VAL A 1 83 ? -11.311 -15.271 6.365 1.00 69.81 83 VAL A C 1
ATOM 668 O O . VAL A 1 83 ? -10.685 -16.051 7.072 1.00 69.81 83 VAL A O 1
ATOM 671 N N . ARG A 1 84 ? -12.451 -14.707 6.782 1.00 68.38 84 ARG A N 1
ATOM 672 C CA . ARG A 1 84 ? -13.025 -14.968 8.109 1.00 68.38 84 ARG A CA 1
ATOM 673 C C . ARG A 1 84 ? -13.330 -16.439 8.393 1.00 68.38 84 ARG A C 1
ATOM 675 O O . ARG A 1 84 ? -13.362 -16.780 9.565 1.00 68.38 84 ARG A O 1
ATOM 682 N N . SER A 1 85 ? -13.561 -17.281 7.382 1.00 74.44 85 SER A N 1
ATOM 683 C CA . SER A 1 85 ? -13.917 -18.686 7.621 1.00 74.44 85 SER A CA 1
ATOM 684 C C . SER A 1 85 ? -12.733 -19.564 8.021 1.00 74.44 85 SER A C 1
ATOM 686 O O . SER A 1 85 ? -12.963 -20.667 8.486 1.00 74.44 85 SER A O 1
ATOM 688 N N . TYR A 1 86 ? -11.496 -19.104 7.815 1.00 74.81 86 TYR A N 1
ATOM 689 C CA . TYR A 1 86 ? -10.279 -19.842 8.180 1.00 74.81 86 TYR A CA 1
ATOM 690 C C . TYR A 1 86 ? -9.276 -18.988 8.965 1.00 74.81 86 TYR A C 1
ATOM 692 O O . TYR A 1 86 ? -8.220 -19.464 9.362 1.00 74.81 86 TYR A O 1
ATOM 700 N N . ALA A 1 87 ? -9.567 -17.703 9.195 1.00 70.25 87 ALA A N 1
ATOM 701 C CA . ALA A 1 87 ? -8.670 -16.808 9.921 1.00 70.25 87 ALA A CA 1
ATOM 702 C C . ALA A 1 87 ? -8.418 -17.257 11.370 1.00 70.25 87 ALA A C 1
ATOM 704 O O . ALA A 1 87 ? -7.354 -16.962 11.912 1.00 70.25 87 ALA A O 1
ATOM 705 N N . GLU A 1 88 ? -9.366 -17.967 11.988 1.00 72.12 88 GLU A N 1
ATOM 706 C CA . GLU A 1 88 ? -9.232 -18.479 13.357 1.00 72.12 88 GLU A CA 1
ATOM 707 C C . GLU A 1 88 ? -8.053 -19.447 13.531 1.00 72.12 88 GLU A C 1
ATOM 709 O O . GLU A 1 88 ? -7.397 -19.410 14.569 1.00 72.12 88 GLU A O 1
ATOM 714 N N . ASP A 1 89 ? -7.690 -20.196 12.487 1.00 73.50 89 ASP A N 1
ATOM 715 C CA . ASP A 1 89 ? -6.560 -21.135 12.511 1.00 73.50 89 ASP A CA 1
ATOM 716 C C . ASP A 1 89 ? -5.195 -20.426 12.553 1.00 73.50 89 ASP A C 1
ATOM 718 O O . ASP A 1 89 ? -4.187 -20.988 12.990 1.00 73.50 89 ASP A O 1
ATOM 722 N N . PHE A 1 90 ? -5.147 -19.168 12.106 1.00 66.75 90 PHE A N 1
ATOM 723 C CA . PHE A 1 90 ? -3.913 -18.389 11.963 1.00 66.75 90 PHE A CA 1
ATOM 724 C C . PHE A 1 90 ? -3.798 -17.248 12.981 1.00 66.75 90 PHE A C 1
ATOM 726 O O . PHE A 1 90 ? -2.711 -16.694 13.169 1.00 66.75 90 PHE A O 1
ATOM 733 N N . ILE A 1 91 ? -4.892 -16.892 13.658 1.00 65.31 91 ILE A N 1
ATOM 734 C CA . ILE A 1 91 ? -4.926 -15.854 14.690 1.00 65.31 91 ILE A CA 1
ATOM 735 C C . ILE A 1 91 ? -4.887 -16.534 16.059 1.00 65.31 91 ILE A C 1
ATOM 737 O O . ILE A 1 91 ? -5.914 -16.854 16.653 1.00 65.31 91 ILE A O 1
ATOM 741 N N . ARG A 1 92 ? -3.679 -16.740 16.594 1.00 65.12 92 ARG A N 1
ATOM 742 C CA . ARG A 1 92 ? -3.517 -17.187 17.984 1.00 65.12 92 ARG A CA 1
ATOM 743 C C . ARG A 1 92 ? -3.939 -16.054 18.920 1.00 65.12 92 ARG A C 1
ATOM 745 O O . ARG A 1 92 ? -3.382 -14.959 18.839 1.00 65.12 92 ARG A O 1
ATOM 752 N N . LYS A 1 93 ? -4.914 -16.313 19.796 1.00 55.91 93 LYS A N 1
ATOM 753 C CA . LYS A 1 93 ? -5.172 -15.447 20.953 1.00 55.91 93 LYS A CA 1
ATOM 754 C C . LYS A 1 93 ? -3.950 -15.539 21.869 1.00 55.91 93 LYS A C 1
ATOM 756 O O . LYS A 1 93 ? -3.594 -16.644 22.276 1.00 55.91 93 LYS A O 1
ATOM 761 N N . VAL A 1 94 ? -3.295 -14.404 22.097 1.00 54.97 94 VAL A N 1
ATOM 762 C CA . VAL A 1 94 ? -2.334 -14.228 23.194 1.00 54.97 94 VAL A CA 1
ATOM 763 C C . VAL A 1 94 ? -3.131 -13.929 24.453 1.00 54.97 94 VAL A C 1
ATOM 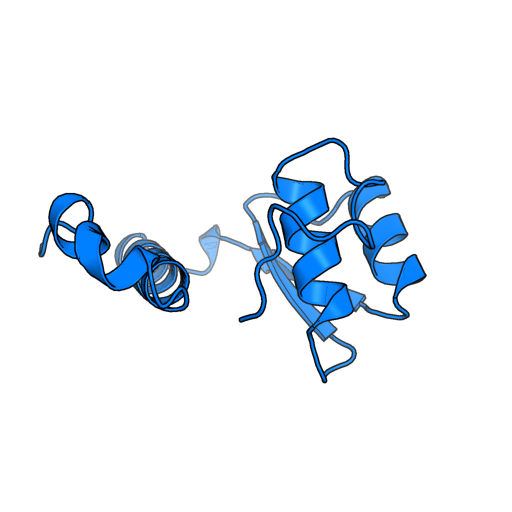765 O O . VAL A 1 94 ? -4.104 -13.147 24.328 1.00 54.97 94 VAL A O 1
#

Radius of gyration: 14.33 Å; chains: 1; bounding box: 26×32×37 Å

Sequence (94 aa):
IPDIWDNRKIDFATTLEERLIAAACLHSRGPQIALLSSLPPGAAWRRIARRFKKHLIHVPMNSFSDEQIQQLRVVHVLNGKHVRSYAEDFIRKV

pLDDT: mean 86.54, std 11.96, range [54.97, 97.88]

Secondary structure (DSSP, 8-state):
----SS-GGGTT--SHHHHHHHHHHHH-SSSEEEEEESSPPPHHHHHHHHHTT-EEEEEEGGGS-HHHHHHHHHHHHHTSTTGGGTGGGT----

Foldseek 3Di:
DPDLPPDPVQVVQPDPVSSVLLVCLVPDPDQEDEDEDQDDDDPSSQVSSVVSNHHYDYDHNVVDDPVRVLVVVLVVQCVDPVSVVCVVVVNDDD